Protein AF-A0A9D7Q362-F1 (afdb_monomer_lite)

Structure (mmCIF, N/CA/C/O backbone):
data_AF-A0A9D7Q362-F1
#
_entry.id   AF-A0A9D7Q362-F1
#
loop_
_atom_site.group_PDB
_atom_site.id
_atom_site.type_symbol
_atom_site.label_atom_id
_atom_site.label_alt_id
_atom_site.label_comp_id
_atom_site.label_asym_id
_atom_site.label_entity_id
_atom_site.label_seq_id
_atom_site.pdbx_PDB_ins_code
_atom_site.Cartn_x
_atom_site.Cartn_y
_atom_site.Cartn_z
_atom_site.occupancy
_atom_site.B_iso_or_equiv
_atom_site.auth_seq_id
_atom_site.auth_comp_id
_atom_site.auth_asym_id
_atom_site.auth_atom_id
_atom_site.pdbx_PDB_model_num
ATOM 1 N N . MET A 1 1 ? -3.076 -13.483 0.539 1.00 65.81 1 MET A N 1
ATOM 2 C CA . MET A 1 1 ? -3.850 -12.338 0.011 1.00 65.81 1 MET A CA 1
ATOM 3 C C . MET A 1 1 ? -4.608 -11.707 1.167 1.00 65.81 1 MET A C 1
ATOM 5 O O . MET A 1 1 ? -4.952 -12.434 2.089 1.00 65.81 1 MET A O 1
ATOM 9 N N . MET A 1 2 ? -4.810 -10.390 1.158 1.00 83.38 2 MET A N 1
ATOM 10 C CA . MET A 1 2 ? -5.540 -9.688 2.218 1.00 83.38 2 MET A CA 1
ATOM 11 C C . MET A 1 2 ? -7.012 -10.109 2.248 1.00 83.38 2 MET A C 1
ATOM 13 O O . MET A 1 2 ? -7.678 -10.069 1.214 1.00 83.38 2 MET A O 1
ATOM 17 N N . GLU A 1 3 ? -7.510 -10.472 3.427 1.00 91.81 3 GLU A N 1
ATOM 18 C CA . GLU A 1 3 ? -8.877 -10.946 3.637 1.00 91.81 3 GLU A CA 1
ATOM 19 C C . GLU A 1 3 ? -9.551 -10.090 4.709 1.00 91.81 3 GLU A C 1
ATOM 21 O O . GLU A 1 3 ? -9.160 -10.095 5.876 1.00 91.81 3 GLU A O 1
ATOM 26 N N . LEU A 1 4 ? -10.569 -9.324 4.320 1.00 91.50 4 LEU A N 1
ATOM 27 C CA . LEU A 1 4 ? -11.297 -8.453 5.239 1.00 91.50 4 LEU A CA 1
ATOM 28 C C . LEU A 1 4 ? -12.507 -9.184 5.840 1.00 91.50 4 LEU A C 1
ATOM 30 O O . LEU A 1 4 ? -13.215 -9.871 5.108 1.00 91.50 4 LEU A O 1
ATOM 34 N N . PRO A 1 5 ? -12.800 -9.014 7.145 1.00 94.50 5 PRO A N 1
ATOM 35 C CA . PRO A 1 5 ? -12.113 -8.149 8.114 1.00 94.50 5 PRO A CA 1
ATOM 36 C C . PRO A 1 5 ? -10.928 -8.820 8.837 1.00 94.50 5 PRO A C 1
ATOM 38 O O . PRO A 1 5 ? -10.311 -8.189 9.689 1.00 94.50 5 PRO A O 1
ATOM 41 N N . HIS A 1 6 ? -10.618 -10.086 8.539 1.00 96.12 6 HIS A N 1
ATOM 42 C CA . HIS A 1 6 ? -9.650 -10.886 9.295 1.00 96.12 6 HIS A CA 1
ATOM 43 C C . HIS A 1 6 ? -8.262 -10.231 9.395 1.00 96.12 6 HIS A C 1
ATOM 45 O O . HIS A 1 6 ? -7.706 -10.134 10.485 1.00 96.12 6 HIS A O 1
ATOM 51 N N . THR A 1 7 ? -7.716 -9.731 8.284 1.00 95.94 7 THR A N 1
ATOM 52 C CA . THR A 1 7 ? -6.407 -9.063 8.266 1.00 95.94 7 THR A CA 1
ATOM 53 C C . THR A 1 7 ? -6.397 -7.790 9.117 1.00 95.94 7 THR A C 1
ATOM 55 O O . THR A 1 7 ? -5.445 -7.577 9.856 1.00 95.94 7 THR A O 1
ATOM 58 N N . PHE A 1 8 ? -7.463 -6.984 9.089 1.00 96.06 8 PHE A N 1
ATOM 59 C CA . PHE A 1 8 ? -7.553 -5.776 9.921 1.00 96.06 8 PHE A CA 1
ATOM 60 C C . PHE A 1 8 ? -7.619 -6.092 11.416 1.00 96.06 8 PHE A C 1
ATOM 62 O O . PHE A 1 8 ? -6.969 -5.409 12.203 1.00 96.06 8 PHE A O 1
ATOM 69 N N . ASN A 1 9 ? -8.331 -7.155 11.803 1.00 96.94 9 ASN A N 1
ATOM 70 C CA . ASN A 1 9 ? -8.312 -7.619 13.191 1.00 96.94 9 ASN A CA 1
ATOM 71 C C . ASN A 1 9 ? -6.891 -8.021 13.611 1.00 96.94 9 ASN A C 1
ATOM 73 O O . ASN A 1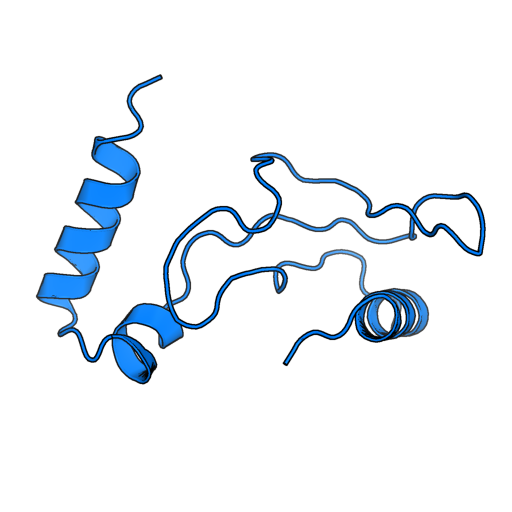 9 ? -6.425 -7.593 14.658 1.00 96.94 9 ASN A O 1
ATOM 77 N N . ALA A 1 10 ? -6.180 -8.781 12.772 1.00 97.00 10 ALA A N 1
ATOM 78 C CA . ALA A 1 10 ? -4.818 -9.219 13.073 1.00 97.00 10 ALA A CA 1
ATOM 79 C C . ALA A 1 10 ? -3.823 -8.047 13.196 1.00 97.00 10 ALA A C 1
ATOM 81 O O . ALA A 1 10 ? -2.929 -8.088 14.037 1.00 97.00 10 ALA A O 1
ATOM 82 N N . ILE A 1 11 ? -3.983 -6.999 12.382 1.00 97.44 11 ILE A N 1
ATOM 83 C CA . ILE A 1 11 ? -3.172 -5.772 12.455 1.00 97.44 11 ILE A CA 1
ATOM 84 C C . ILE A 1 11 ? -3.390 -5.060 13.795 1.00 97.44 11 ILE A C 1
ATOM 86 O O . ILE A 1 11 ? -2.421 -4.737 14.484 1.00 97.44 11 ILE A O 1
ATOM 90 N N . GLU A 1 12 ? -4.651 -4.853 14.184 1.00 97.25 12 GLU A N 1
ATOM 91 C CA . GLU A 1 12 ? -5.000 -4.213 15.456 1.00 97.25 12 GLU A CA 1
ATOM 92 C C . GLU A 1 12 ? -4.538 -5.043 16.664 1.00 97.25 12 GLU A C 1
ATOM 94 O O . GLU A 1 12 ? -3.903 -4.506 17.571 1.00 97.25 12 GLU A O 1
ATOM 99 N N . GLU A 1 13 ? -4.794 -6.355 16.661 1.00 97.44 13 GLU A N 1
ATOM 100 C CA . GLU A 1 13 ? -4.347 -7.284 17.709 1.00 97.44 13 GLU A CA 1
ATOM 101 C C . GLU A 1 13 ? -2.816 -7.332 17.822 1.00 97.44 13 GLU A C 1
ATOM 103 O O . GLU A 1 13 ? -2.273 -7.471 18.918 1.00 97.44 13 GLU A O 1
ATOM 108 N N . GLY A 1 14 ? -2.114 -7.168 16.698 1.00 97.44 14 GLY A N 1
ATOM 109 C CA . GLY A 1 14 ? -0.659 -7.067 16.639 1.00 97.44 14 GLY A CA 1
ATOM 110 C C . GLY A 1 14 ? -0.091 -5.730 17.126 1.00 97.44 14 GLY A C 1
ATOM 111 O O . GLY A 1 14 ? 1.129 -5.599 17.224 1.00 97.44 14 GLY A O 1
ATOM 112 N N . GLY A 1 15 ? -0.933 -4.734 17.427 1.00 97.56 15 GLY A N 1
ATOM 113 C CA . GLY A 1 15 ? -0.500 -3.407 17.874 1.00 97.56 15 GLY A CA 1
ATOM 114 C C . GLY A 1 15 ? 0.189 -2.570 16.790 1.00 97.56 15 GLY A C 1
ATOM 115 O O . GLY A 1 15 ? 0.917 -1.625 17.109 1.00 97.56 15 GLY A O 1
ATOM 116 N N . ILE A 1 16 ? -0.011 -2.908 15.513 1.00 97.62 16 ILE A N 1
ATOM 117 C CA . ILE A 1 16 ? 0.512 -2.143 14.378 1.00 97.62 16 ILE A CA 1
ATOM 118 C C . ILE A 1 16 ? -0.278 -0.836 14.278 1.00 97.62 16 ILE A C 1
ATOM 120 O O . ILE A 1 16 ? -1.501 -0.853 14.238 1.00 97.62 16 ILE A O 1
ATOM 124 N N . GLN A 1 17 ? 0.413 0.305 14.234 1.00 97.88 17 GLN A N 1
ATOM 125 C CA . GLN A 1 17 ? -0.234 1.627 14.196 1.00 97.88 17 GLN A CA 1
ATOM 126 C C . GLN A 1 17 ? -0.441 2.164 12.776 1.00 97.88 17 GLN A C 1
ATOM 128 O O . GLN A 1 17 ? -1.293 3.027 12.560 1.00 97.88 17 GLN A O 1
ATOM 133 N N . LEU A 1 18 ? 0.346 1.666 11.822 1.00 97.19 18 LEU A N 1
ATOM 134 C CA . LEU A 1 18 ? 0.356 2.094 10.432 1.00 97.19 18 LEU A CA 1
ATOM 135 C C . LEU A 1 18 ? 0.360 0.857 9.540 1.00 97.19 18 LEU A C 1
ATOM 137 O O . LEU A 1 18 ? 1.284 0.048 9.626 1.00 97.19 18 LEU A O 1
ATOM 141 N N . ASP A 1 19 ? -0.653 0.735 8.697 1.00 95.56 19 ASP A N 1
ATOM 142 C CA . ASP A 1 19 ? -0.710 -0.245 7.623 1.00 95.56 19 ASP A CA 1
ATOM 143 C C . ASP A 1 19 ? -0.595 0.498 6.279 1.00 95.56 19 ASP A C 1
ATOM 145 O O . ASP A 1 19 ? -0.943 1.677 6.147 1.00 95.56 19 ASP A O 1
ATOM 149 N N . SER A 1 20 ? 0.021 -0.163 5.308 1.00 94.19 20 SER A N 1
ATOM 150 C CA . SER A 1 20 ? 0.117 0.309 3.925 1.00 94.19 20 SER A CA 1
ATOM 151 C C . SER A 1 20 ? 0.118 -0.887 2.979 1.00 94.19 20 SER A C 1
ATOM 153 O O . SER A 1 20 ? 0.903 -0.952 2.031 1.00 94.19 20 SER A O 1
ATOM 155 N N . THR A 1 21 ? -0.676 -1.905 3.310 1.00 92.12 21 THR A N 1
ATOM 156 C CA . THR A 1 21 ? -0.737 -3.167 2.565 1.00 92.12 21 THR A CA 1
ATOM 157 C C . THR A 1 21 ? -2.019 -3.310 1.746 1.00 92.12 21 THR A C 1
ATOM 159 O O . THR A 1 21 ? -2.113 -4.222 0.915 1.00 92.12 21 THR A O 1
ATOM 162 N N . LEU A 1 22 ? -2.994 -2.398 1.891 1.00 92.12 22 LEU A N 1
ATOM 163 C CA . LEU A 1 22 ? -4.227 -2.398 1.103 1.00 92.12 22 LEU A CA 1
ATOM 164 C C . LEU A 1 22 ? -3.983 -1.861 -0.319 1.00 92.12 22 LEU A C 1
ATOM 166 O O . LEU A 1 22 ? -4.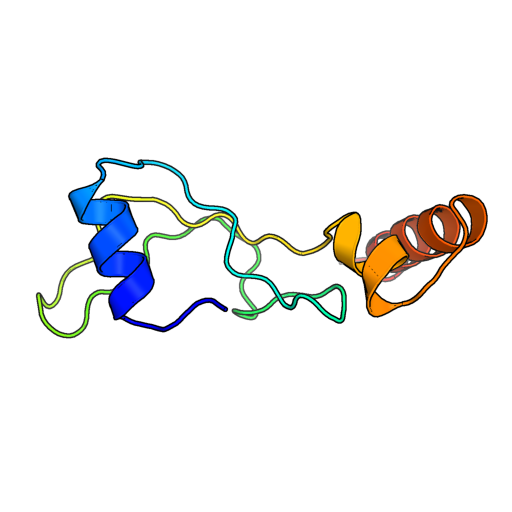324 -0.727 -0.654 1.00 92.12 22 LEU A O 1
ATOM 170 N N . ALA A 1 23 ? -3.466 -2.725 -1.192 1.00 91.19 23 ALA A N 1
ATOM 171 C CA . ALA A 1 23 ? -3.245 -2.448 -2.615 1.00 91.19 23 ALA A CA 1
ATOM 172 C C . ALA A 1 23 ? -3.732 -3.593 -3.516 1.00 91.19 23 ALA A C 1
ATOM 174 O O . ALA A 1 23 ? -4.080 -4.675 -3.032 1.00 91.19 23 ALA A O 1
ATOM 175 N N . PHE A 1 24 ? -3.775 -3.365 -4.829 1.00 91.50 24 PHE A N 1
ATOM 176 C CA . PHE A 1 24 ? -3.828 -4.449 -5.815 1.00 91.50 24 PHE A CA 1
ATOM 177 C C . PHE A 1 24 ? -2.408 -4.961 -6.058 1.00 91.50 24 PHE A C 1
ATOM 179 O O . PHE A 1 24 ? -1.471 -4.170 -6.133 1.00 91.50 24 PHE A O 1
ATOM 186 N N . ALA A 1 25 ? -2.231 -6.277 -6.158 1.00 92.56 25 ALA A N 1
ATOM 187 C CA . ALA A 1 25 ? -0.899 -6.833 -6.372 1.00 92.56 25 ALA A CA 1
ATOM 188 C C . ALA A 1 25 ? -0.497 -6.737 -7.851 1.00 92.56 25 ALA A C 1
ATOM 190 O O . ALA A 1 25 ? 0.655 -6.462 -8.173 1.00 92.56 25 ALA A O 1
ATOM 191 N N . GLU A 1 26 ? -1.471 -6.922 -8.737 1.00 93.88 26 GLU A N 1
ATOM 192 C CA . GLU A 1 26 ? -1.304 -7.116 -10.172 1.00 93.88 26 GLU A CA 1
ATOM 193 C C . GLU A 1 26 ? -1.252 -5.808 -10.967 1.00 93.88 26 GLU A C 1
ATOM 195 O O . GLU A 1 26 ? -0.759 -5.794 -12.091 1.00 93.88 26 GLU A O 1
ATOM 200 N N . THR A 1 27 ? -1.766 -4.713 -10.403 1.00 93.06 27 THR A N 1
ATOM 201 C CA . THR A 1 27 ? -1.841 -3.415 -11.081 1.00 93.06 27 THR A CA 1
ATOM 202 C C . THR A 1 27 ? -1.651 -2.264 -10.098 1.00 93.06 27 THR A C 1
ATOM 204 O O . THR A 1 27 ? -2.189 -2.321 -8.992 1.00 93.06 27 THR A O 1
ATOM 207 N N . PRO A 1 28 ? -0.959 -1.182 -10.487 1.00 93.12 28 PRO A N 1
ATOM 208 C CA . PRO A 1 28 ? -0.993 0.070 -9.742 1.00 93.12 28 PRO A CA 1
ATOM 209 C C . PRO A 1 28 ? -2.411 0.651 -9.693 1.00 93.12 28 PRO A C 1
ATOM 211 O O . PRO A 1 28 ? -3.198 0.466 -10.626 1.00 93.12 28 PRO A O 1
ATOM 214 N N . GLY A 1 29 ? -2.740 1.368 -8.617 1.00 89.56 29 GLY A N 1
ATOM 215 C CA . GLY A 1 29 ? -4.020 2.065 -8.487 1.00 89.56 29 GLY A CA 1
ATOM 216 C C . GLY A 1 29 ? -4.566 2.168 -7.063 1.00 89.56 29 GLY A C 1
ATOM 217 O O . GLY A 1 29 ? -4.057 1.569 -6.118 1.00 89.56 29 GLY A O 1
ATOM 218 N N . TRP A 1 30 ? -5.640 2.946 -6.912 1.00 86.81 30 TRP A N 1
ATOM 219 C CA . TRP A 1 30 ? -6.282 3.211 -5.624 1.00 86.81 30 TRP A CA 1
ATOM 220 C C . TRP A 1 30 ? -7.313 2.135 -5.288 1.00 86.81 30 TRP A C 1
ATOM 222 O O . TRP A 1 30 ? -8.425 2.137 -5.817 1.00 86.81 30 TRP A O 1
ATOM 232 N N . ARG A 1 31 ? -6.986 1.242 -4.351 1.00 86.44 31 ARG A N 1
ATOM 233 C CA . ARG A 1 31 ? -7.894 0.153 -3.955 1.00 86.44 31 ARG A CA 1
ATOM 234 C C . ARG A 1 31 ? -9.166 0.624 -3.242 1.00 86.44 31 ARG A C 1
ATOM 236 O O . ARG A 1 31 ? -10.190 -0.045 -3.342 1.00 86.44 31 ARG A O 1
ATOM 243 N N . ASN A 1 32 ? -9.120 1.770 -2.560 1.00 83.25 32 ASN A N 1
ATOM 244 C CA . ASN A 1 32 ? -10.264 2.324 -1.824 1.00 83.25 32 ASN A CA 1
ATOM 245 C C . ASN A 1 32 ? -10.813 3.635 -2.421 1.00 83.25 32 ASN A C 1
ATOM 247 O O . ASN A 1 32 ? -11.583 4.325 -1.761 1.00 83.25 32 ASN A O 1
ATOM 251 N N . ASN A 1 33 ? -10.386 4.009 -3.638 1.00 80.00 33 ASN A N 1
ATOM 252 C CA . ASN A 1 33 ? -10.743 5.274 -4.303 1.00 80.00 33 ASN A CA 1
ATOM 253 C C . ASN A 1 33 ? -10.662 6.514 -3.377 1.00 80.00 33 ASN A C 1
ATOM 255 O O . ASN A 1 33 ? -11.460 7.445 -3.463 1.00 80.00 33 ASN A O 1
ATOM 259 N N . PHE A 1 34 ? -9.716 6.482 -2.438 1.00 83.38 34 PHE A N 1
ATOM 260 C CA . PHE A 1 34 ? -9.495 7.495 -1.421 1.00 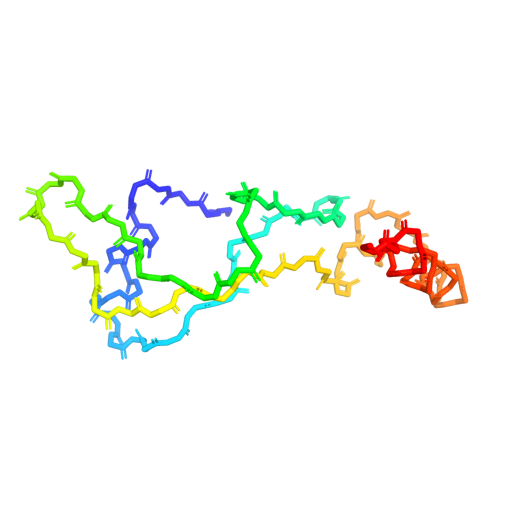83.38 34 PHE A CA 1
ATOM 261 C C . PHE A 1 34 ? -7.991 7.678 -1.271 1.00 83.38 34 PHE A C 1
ATOM 263 O O . PHE A 1 34 ? -7.264 6.700 -1.095 1.00 83.38 34 PHE A O 1
ATOM 270 N N . GLY A 1 35 ? -7.537 8.924 -1.404 1.00 84.38 35 GLY A N 1
ATOM 271 C CA . GLY A 1 35 ? -6.117 9.248 -1.526 1.00 84.38 35 GLY A CA 1
ATOM 272 C C . GLY A 1 35 ? -5.416 9.631 -0.227 1.00 84.38 35 GLY A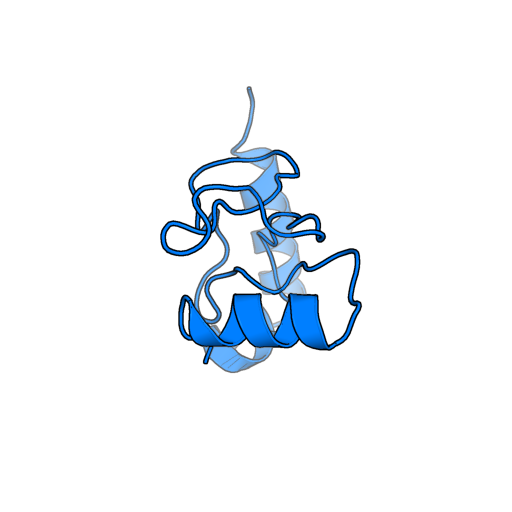 C 1
ATOM 273 O O . GLY A 1 35 ? -4.213 9.872 -0.239 1.00 84.38 35 GLY A O 1
ATOM 274 N N . LEU A 1 36 ? -6.151 9.728 0.881 1.00 90.94 36 LEU A N 1
ATOM 275 C CA . LEU A 1 36 ? -5.615 10.182 2.162 1.00 90.94 36 LEU A CA 1
ATOM 276 C C . LEU A 1 36 ? -5.564 9.031 3.173 1.00 90.94 36 LEU A C 1
ATOM 278 O O . LEU A 1 36 ? -6.350 8.089 3.062 1.00 90.94 36 LEU A O 1
ATOM 282 N N . PRO A 1 37 ? -4.673 9.100 4.176 1.00 95.38 37 PRO A N 1
ATOM 283 C CA . PRO A 1 37 ? -4.694 8.167 5.292 1.00 95.38 37 PRO A CA 1
ATOM 284 C C . PRO A 1 37 ? -6.052 8.164 6.002 1.00 95.38 37 PRO A C 1
ATOM 286 O O . PRO A 1 37 ? -6.670 9.217 6.183 1.00 95.38 37 PRO A O 1
ATOM 289 N N . PHE A 1 38 ? -6.512 6.990 6.423 1.00 95.44 38 PHE A N 1
ATOM 290 C CA . PHE A 1 38 ? -7.778 6.835 7.139 1.00 95.44 38 PHE A CA 1
ATOM 291 C C . PHE A 1 38 ? -7.709 5.686 8.138 1.00 95.44 38 PHE A C 1
ATOM 293 O O . PHE A 1 38 ? -6.928 4.755 7.981 1.00 95.44 38 PHE A O 1
ATOM 300 N N . GLN A 1 39 ? -8.560 5.720 9.159 1.00 96.69 39 GLN A N 1
ATOM 301 C CA . GLN A 1 39 ? -8.772 4.555 10.012 1.00 96.69 39 GLN A CA 1
ATOM 302 C C . GLN A 1 39 ? -9.921 3.728 9.428 1.00 96.69 39 GLN A C 1
ATOM 304 O O . GLN A 1 39 ? -11.019 4.272 9.249 1.00 96.69 39 GLN A O 1
ATOM 309 N N . PRO A 1 40 ? -9.721 2.438 9.106 1.00 95.12 40 PRO A N 1
ATOM 310 C CA . PRO A 1 40 ? -10.807 1.617 8.597 1.00 95.12 40 PRO A CA 1
ATOM 311 C C . PRO A 1 40 ? -11.929 1.487 9.636 1.00 95.12 40 PRO A C 1
ATOM 313 O O . PRO A 1 40 ? -11.691 1.487 10.845 1.00 95.12 40 PRO A O 1
ATOM 316 N N . TYR A 1 41 ? -13.173 1.369 9.174 1.00 95.56 41 TYR A N 1
ATOM 317 C CA . TYR A 1 41 ? -14.319 1.209 10.067 1.00 95.56 41 TYR A CA 1
ATOM 318 C C . TYR A 1 41 ? -14.569 -0.270 10.381 1.00 95.56 41 TYR A C 1
ATOM 320 O O . TYR A 1 41 ? -14.784 -1.085 9.481 1.00 95.56 41 TYR A O 1
ATOM 328 N N . ASN A 1 42 ? -14.586 -0.623 11.664 1.00 96.94 42 ASN A N 1
ATOM 329 C CA . ASN A 1 42 ? -14.961 -1.944 12.142 1.00 96.94 42 ASN A CA 1
ATOM 330 C C . ASN A 1 42 ? -16.485 -2.019 12.321 1.00 96.94 42 ASN A C 1
ATOM 332 O O . ASN A 1 42 ? -17.043 -1.559 13.317 1.00 96.94 42 ASN A O 1
ATOM 336 N N . VAL A 1 43 ? -17.173 -2.658 11.372 1.00 95.38 43 VAL A N 1
ATOM 337 C CA . VAL A 1 43 ? -18.642 -2.803 11.401 1.00 95.38 43 VAL A CA 1
ATOM 338 C C . VAL A 1 43 ? -19.130 -3.573 12.635 1.00 95.38 43 VAL A C 1
ATOM 340 O O . VAL A 1 43 ? -20.202 -3.272 13.159 1.00 95.38 43 VAL A O 1
ATOM 343 N N . LYS A 1 44 ? -18.351 -4.545 13.132 1.00 95.50 44 LYS A N 1
ATOM 344 C CA . LYS A 1 44 ? -18.732 -5.389 14.275 1.00 95.50 44 LYS A CA 1
ATOM 345 C C . LYS A 1 44 ? -18.654 -4.624 15.597 1.00 95.50 44 LYS A C 1
ATOM 347 O O . LYS A 1 44 ? -19.575 -4.717 16.403 1.00 95.50 44 LYS A O 1
ATOM 352 N N . GLN A 1 45 ? -17.573 -3.877 15.815 1.00 95.38 45 GLN A N 1
ATOM 353 C CA . GLN A 1 45 ? -17.385 -3.048 17.015 1.00 95.38 45 GLN A CA 1
ATOM 354 C C . GLN A 1 45 ? -18.103 -1.693 16.919 1.00 95.38 45 GLN A C 1
ATOM 356 O O . GLN A 1 45 ? -18.313 -1.028 17.929 1.00 95.38 45 GLN A O 1
ATOM 361 N N . ARG A 1 46 ? -18.527 -1.310 15.708 1.00 97.25 46 ARG A N 1
ATOM 362 C CA . ARG A 1 46 ? -19.156 -0.024 15.381 1.00 97.25 46 ARG A CA 1
ATOM 363 C C . ARG A 1 46 ? -18.263 1.186 15.681 1.00 97.25 46 ARG A C 1
ATOM 365 O O . ARG A 1 46 ? -18.767 2.277 15.947 1.00 97.25 46 ARG A O 1
ATOM 372 N N . SER A 1 47 ? -16.954 1.003 15.577 1.00 97.25 47 SER A N 1
ATOM 373 C CA . SER A 1 47 ? -15.916 2.014 15.794 1.00 97.25 47 SER A CA 1
ATOM 374 C C . SER A 1 47 ? -14.839 1.907 14.715 1.00 97.25 47 SER A C 1
ATOM 376 O O . SER A 1 47 ? -14.818 0.948 13.947 1.00 97.25 47 SER A O 1
ATOM 378 N N . ALA A 1 48 ? -13.947 2.891 14.630 1.00 97.75 48 ALA A N 1
ATOM 379 C CA . ALA A 1 48 ? -12.731 2.753 13.834 1.00 97.75 48 ALA A CA 1
ATOM 380 C C . ALA A 1 48 ? -11.774 1.735 14.481 1.00 97.75 48 ALA A C 1
ATOM 382 O O . ALA A 1 48 ? -11.808 1.560 15.702 1.00 97.75 48 ALA A O 1
ATOM 383 N N . TYR A 1 49 ? -10.933 1.089 13.672 1.00 97.75 49 TYR A N 1
ATOM 384 C CA . TYR A 1 49 ? -9.765 0.368 14.184 1.00 97.75 49 TYR A CA 1
ATOM 385 C C . TYR A 1 49 ? -8.728 1.350 14.754 1.00 97.75 49 TYR A C 1
ATOM 387 O O . TYR A 1 49 ? -8.689 2.525 14.385 1.00 97.75 49 TYR A O 1
ATOM 395 N N . ASN A 1 50 ? -7.842 0.856 15.615 1.00 97.62 50 ASN A N 1
ATOM 396 C CA . ASN A 1 50 ? -6.798 1.640 16.283 1.00 97.62 50 ASN A CA 1
ATOM 397 C C . ASN A 1 50 ? -5.498 1.791 15.4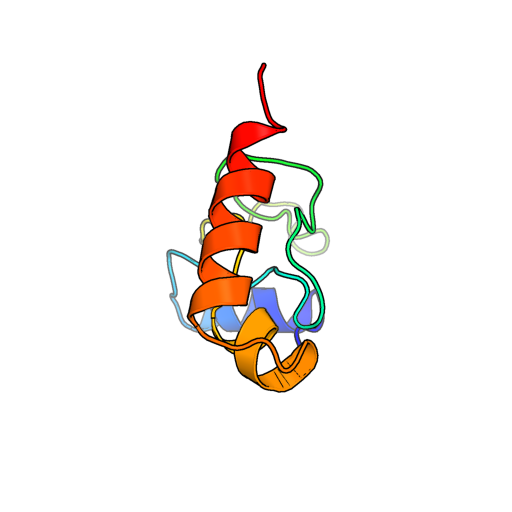70 1.00 97.62 50 ASN A C 1
ATOM 399 O O . ASN A 1 50 ? -4.451 2.117 16.028 1.00 97.62 50 ASN A O 1
ATOM 403 N N . PHE A 1 51 ? -5.561 1.589 14.154 1.00 97.94 51 PHE A N 1
ATOM 404 C CA . PHE A 1 51 ? -4.451 1.807 13.227 1.00 97.94 51 PHE A CA 1
ATOM 405 C C . PHE A 1 51 ? -4.888 2.693 12.060 1.00 97.94 51 PHE A C 1
ATOM 407 O O . PHE A 1 51 ? -6.079 2.835 11.774 1.00 97.94 51 PHE A O 1
ATOM 414 N N . THR A 1 52 ? -3.914 3.316 11.404 1.00 97.75 52 THR A N 1
ATOM 415 C CA . THR A 1 52 ? -4.126 4.128 10.203 1.00 97.75 52 THR A CA 1
ATOM 416 C C . THR A 1 52 ? -3.719 3.326 8.982 1.00 97.75 52 THR A C 1
ATOM 418 O O . THR A 1 52 ? -2.590 2.849 8.927 1.00 97.75 52 THR A O 1
ATOM 421 N N . GLU A 1 53 ? -4.608 3.222 8.001 1.00 96.06 53 GLU A N 1
ATOM 422 C CA . GLU A 1 53 ? -4.265 2.724 6.676 1.00 96.06 53 GLU A CA 1
ATOM 423 C C . GLU A 1 53 ? -3.835 3.877 5.776 1.00 96.06 53 GLU A C 1
ATOM 425 O O . GLU A 1 53 ? -4.564 4.861 5.604 1.00 96.06 53 GLU A O 1
ATOM 430 N N . VAL A 1 54 ? -2.644 3.750 5.197 1.00 95.25 54 VAL A N 1
ATOM 431 C CA . VAL A 1 54 ? -2.118 4.662 4.181 1.00 95.25 54 VAL A CA 1
ATOM 432 C C . VAL A 1 54 ? -2.243 3.981 2.826 1.00 95.25 54 VAL A C 1
ATOM 434 O O . VAL A 1 54 ? -1.622 2.939 2.622 1.00 95.25 54 VAL A O 1
ATOM 437 N N . PRO A 1 55 ? -3.000 4.557 1.877 1.00 92.06 55 PRO A N 1
ATOM 438 C CA . PRO A 1 55 ? -3.163 3.945 0.568 1.00 92.06 55 PRO A CA 1
ATOM 439 C C . PRO A 1 55 ? -1.815 3.672 -0.114 1.00 92.06 55 PRO A C 1
ATOM 441 O O . PRO A 1 55 ? -1.012 4.585 -0.321 1.00 92.06 55 PRO A O 1
ATOM 444 N N . LEU A 1 56 ? -1.593 2.415 -0.499 1.00 92.00 56 LEU A N 1
ATOM 445 C CA . LEU A 1 56 ? -0.461 2.007 -1.322 1.00 92.00 56 LEU A CA 1
ATOM 446 C C . LEU A 1 56 ? -0.909 1.912 -2.783 1.00 92.00 56 LEU A C 1
ATOM 448 O O . LEU A 1 56 ? -1.677 1.028 -3.157 1.00 92.00 56 LEU A O 1
ATOM 452 N N . THR A 1 57 ? -0.422 2.834 -3.610 1.00 91.38 57 THR A N 1
ATOM 453 C CA . THR A 1 57 ? -0.842 2.950 -5.017 1.00 91.38 57 THR A CA 1
ATOM 454 C C . THR A 1 57 ? 0.117 2.250 -5.984 1.00 91.38 57 THR A C 1
ATOM 456 O O . THR A 1 57 ? -0.288 1.864 -7.079 1.00 91.38 57 THR A O 1
ATOM 459 N N . ILE A 1 58 ? 1.384 2.080 -5.594 1.00 92.44 58 ILE A N 1
ATOM 460 C CA . ILE A 1 58 ? 2.444 1.485 -6.417 1.00 92.44 58 ILE A CA 1
ATOM 461 C C . ILE A 1 58 ? 3.291 0.547 -5.556 1.00 92.44 58 ILE A C 1
ATOM 463 O O . ILE A 1 58 ? 3.739 0.942 -4.483 1.00 92.44 58 ILE A O 1
ATOM 467 N N . MET A 1 59 ? 3.564 -0.658 -6.058 1.00 93.69 59 MET A N 1
ATOM 468 C CA . MET A 1 59 ? 4.449 -1.638 -5.430 1.00 93.69 59 MET A CA 1
ATOM 469 C C . MET A 1 59 ? 5.474 -2.142 -6.453 1.00 93.69 59 MET A C 1
ATOM 471 O O . MET A 1 59 ? 5.147 -2.408 -7.607 1.00 93.69 59 MET A O 1
ATOM 475 N N . ASP A 1 60 ? 6.725 -2.295 -6.038 1.00 93.44 60 ASP A N 1
ATOM 476 C CA . ASP A 1 60 ? 7.823 -2.799 -6.872 1.00 93.44 60 ASP A CA 1
ATOM 477 C C . ASP A 1 60 ? 7.553 -4.214 -7.413 1.00 93.44 60 ASP A C 1
ATOM 479 O O . ASP A 1 60 ? 7.760 -4.494 -8.599 1.00 93.44 60 ASP A O 1
ATOM 483 N N . ALA A 1 61 ? 7.011 -5.089 -6.562 1.00 93.94 61 ALA A N 1
ATOM 484 C CA . ALA A 1 61 ? 6.615 -6.439 -6.928 1.00 93.94 61 ALA A CA 1
ATOM 485 C C . ALA A 1 61 ? 5.527 -6.448 -8.009 1.00 93.94 61 ALA A C 1
ATOM 487 O O . ALA A 1 61 ? 5.523 -7.360 -8.832 1.00 93.94 61 ALA A O 1
ATOM 488 N N . THR A 1 62 ? 4.653 -5.435 -8.076 1.00 96.06 62 THR A N 1
ATOM 489 C CA . THR A 1 62 ? 3.672 -5.304 -9.166 1.00 96.06 62 THR A CA 1
ATOM 490 C C . THR A 1 62 ? 4.372 -5.266 -10.518 1.00 96.06 62 THR A C 1
ATOM 492 O O . THR A 1 62 ? 4.046 -6.052 -11.406 1.00 96.06 62 THR A O 1
ATOM 495 N N . PHE A 1 63 ? 5.399 -4.430 -10.660 1.00 96.88 63 PHE A N 1
ATOM 496 C CA . PHE A 1 63 ? 6.098 -4.285 -11.932 1.00 96.88 63 PHE A CA 1
ATOM 497 C C . PHE A 1 63 ? 6.964 -5.492 -12.280 1.00 96.88 63 PHE A C 1
ATOM 499 O O . PHE A 1 63 ? 6.918 -5.973 -13.410 1.00 96.88 63 PHE A O 1
ATOM 506 N N . ASN A 1 64 ? 7.730 -6.005 -11.318 1.00 95.56 64 ASN A N 1
ATOM 507 C CA . ASN A 1 64 ? 8.662 -7.102 -11.573 1.00 95.56 64 ASN A CA 1
ATOM 508 C C . ASN A 1 64 ? 7.946 -8.465 -11.641 1.00 95.56 64 ASN A C 1
ATOM 510 O O . ASN A 1 64 ? 8.082 -9.207 -12.615 1.00 95.56 64 ASN A O 1
ATOM 514 N N . HIS A 1 65 ? 7.160 -8.795 -10.615 1.00 96.00 65 HIS A N 1
ATOM 515 C CA . HIS A 1 65 ? 6.599 -10.133 -10.443 1.00 96.00 65 HIS A CA 1
ATOM 516 C C . HIS A 1 65 ? 5.306 -10.354 -11.230 1.00 96.00 65 HIS A C 1
ATOM 518 O O . HIS A 1 65 ? 5.113 -11.451 -11.742 1.00 96.00 65 HIS A O 1
ATOM 524 N N . TYR A 1 66 ? 4.435 -9.344 -11.330 1.00 96.06 66 TYR A N 1
ATOM 525 C CA . TYR A 1 66 ? 3.125 -9.502 -11.973 1.00 96.06 66 TYR A CA 1
ATOM 526 C C . TYR A 1 66 ? 3.098 -8.985 -13.415 1.00 96.06 66 TYR A C 1
ATOM 528 O O . TYR A 1 66 ? 2.542 -9.644 -14.289 1.00 96.06 66 TYR A O 1
ATOM 536 N N . MET A 1 67 ? 3.705 -7.825 -13.682 1.00 96.50 67 MET A N 1
ATOM 537 C CA . MET A 1 67 ? 3.720 -7.217 -15.020 1.00 96.50 67 MET A CA 1
ATOM 538 C C . MET A 1 67 ? 4.959 -7.585 -15.850 1.00 96.50 67 MET A C 1
ATOM 540 O O . MET A 1 67 ? 4.975 -7.335 -17.054 1.00 96.50 67 MET A O 1
ATOM 544 N N . HIS A 1 68 ? 5.988 -8.168 -15.226 1.00 97.19 68 HIS A N 1
ATOM 545 C CA . HIS A 1 68 ? 7.250 -8.562 -15.865 1.00 97.19 68 HIS A CA 1
ATOM 546 C C . HIS A 1 68 ? 7.942 -7.432 -16.647 1.00 97.19 68 HIS A C 1
ATOM 548 O O . HIS A 1 68 ? 8.536 -7.658 -17.703 1.00 97.19 68 HIS A O 1
ATOM 554 N N . LEU A 1 69 ? 7.868 -6.204 -16.131 1.00 97.31 69 LEU A N 1
ATOM 555 C CA . LEU A 1 69 ? 8.512 -5.041 -16.733 1.00 97.31 69 LEU A CA 1
ATOM 556 C C . LEU A 1 69 ? 10.009 -4.997 -16.417 1.00 97.31 69 LEU A C 1
ATOM 558 O O . LEU A 1 69 ? 10.463 -5.431 -15.357 1.00 97.31 69 LEU A O 1
ATOM 562 N N . THR A 1 70 ? 10.780 -4.391 -17.322 1.00 97.69 70 THR A N 1
ATOM 563 C CA . THR A 1 70 ? 12.159 -3.992 -17.016 1.00 97.69 70 THR A CA 1
ATOM 564 C C . THR A 1 70 ? 12.166 -2.777 -16.076 1.00 97.69 70 THR A C 1
ATOM 566 O O . THR A 1 70 ? 11.154 -2.069 -15.973 1.00 97.69 70 THR A O 1
ATOM 569 N N . PRO A 1 71 ? 13.285 -2.484 -15.391 1.00 96.44 71 PRO A N 1
ATOM 570 C CA . PRO A 1 71 ? 13.412 -1.277 -14.570 1.00 96.44 71 PRO A CA 1
ATOM 571 C C . PRO A 1 71 ? 13.119 0.024 -15.334 1.00 96.44 71 PRO A C 1
ATOM 573 O O . PRO A 1 71 ? 12.497 0.936 -14.787 1.00 96.44 71 PRO A O 1
ATOM 576 N N . GLU A 1 72 ? 13.510 0.103 -16.607 1.00 97.31 72 GLU A N 1
ATOM 577 C CA . GLU A 1 72 ? 13.285 1.270 -17.467 1.00 97.31 72 GLU A CA 1
ATOM 578 C C . GLU A 1 72 ? 11.794 1.451 -17.758 1.00 97.31 72 GLU A C 1
ATOM 580 O O . GLU A 1 72 ? 11.250 2.529 -17.524 1.00 97.31 72 GLU A O 1
ATOM 585 N N . ALA A 1 73 ? 11.112 0.379 -18.175 1.00 96.88 73 ALA A N 1
ATOM 586 C CA . ALA A 1 73 ? 9.673 0.403 -18.429 1.00 96.88 73 ALA A CA 1
ATOM 587 C C . ALA A 1 73 ? 8.863 0.683 -17.150 1.00 96.88 73 ALA A C 1
ATOM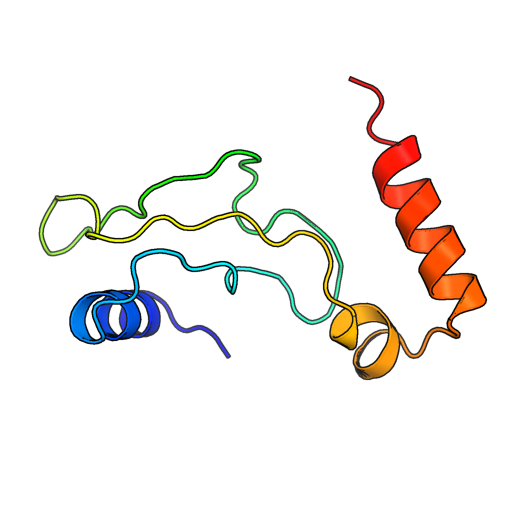 589 O O . ALA A 1 73 ? 7.869 1.404 -17.185 1.00 96.88 73 ALA A O 1
ATOM 590 N N . SER A 1 74 ? 9.309 0.158 -16.004 1.00 96.31 74 SER A N 1
ATOM 591 C CA . SER A 1 74 ? 8.696 0.440 -14.697 1.00 96.31 74 SER A CA 1
ATOM 592 C C . SER A 1 74 ? 8.829 1.920 -14.331 1.00 96.31 74 SER A C 1
ATOM 594 O O . SER A 1 74 ? 7.885 2.532 -13.842 1.00 96.31 74 SER A O 1
ATOM 596 N N . THR A 1 75 ? 9.996 2.511 -14.600 1.00 95.12 75 THR A N 1
ATOM 597 C CA . THR A 1 75 ? 10.260 3.934 -14.350 1.00 95.12 75 THR A CA 1
ATOM 598 C C . THR A 1 75 ? 9.374 4.819 -15.222 1.00 95.12 75 THR A C 1
ATOM 600 O O . THR A 1 75 ? 8.732 5.733 -14.707 1.00 95.12 75 THR A O 1
ATOM 603 N N . GLU A 1 76 ? 9.294 4.525 -16.522 1.00 95.44 76 GLU A N 1
ATOM 604 C CA . GLU A 1 76 ? 8.410 5.233 -17.452 1.00 95.44 76 GLU A CA 1
ATOM 605 C C . GLU A 1 76 ? 6.945 5.135 -17.007 1.00 95.44 76 GLU A C 1
ATOM 607 O O . GLU A 1 76 ? 6.245 6.146 -16.954 1.00 95.44 76 GLU A O 1
ATOM 612 N N . TYR A 1 77 ? 6.506 3.942 -16.590 1.00 94.81 77 TYR A N 1
ATOM 613 C CA . TYR A 1 77 ? 5.162 3.737 -16.062 1.00 94.81 77 TYR A CA 1
ATOM 614 C C . TYR A 1 77 ? 4.889 4.623 -14.843 1.00 94.81 77 TYR A C 1
ATOM 616 O O . TYR A 1 77 ? 3.868 5.302 -14.803 1.00 94.81 77 TYR A O 1
ATOM 624 N N . ILE A 1 78 ? 5.784 4.634 -13.848 1.00 93.88 78 ILE A N 1
ATOM 625 C CA . ILE A 1 78 ? 5.611 5.431 -12.623 1.00 93.88 78 ILE A CA 1
ATOM 626 C C . ILE A 1 78 ? 5.514 6.925 -12.956 1.00 93.88 78 ILE A C 1
ATOM 628 O O . ILE A 1 78 ? 4.655 7.621 -12.413 1.00 93.88 78 ILE A O 1
ATOM 632 N N . ILE A 1 79 ? 6.371 7.418 -13.856 1.00 93.69 79 ILE A N 1
ATOM 633 C CA . ILE A 1 79 ? 6.359 8.821 -14.286 1.00 93.69 79 ILE A CA 1
ATOM 634 C C . ILE A 1 79 ? 5.020 9.164 -14.944 1.00 93.69 79 ILE A C 1
ATOM 636 O O . ILE A 1 79 ? 4.405 10.161 -14.568 1.00 93.69 79 ILE A O 1
ATOM 640 N N . ASN A 1 80 ? 4.539 8.330 -15.867 1.00 92.62 80 ASN A N 1
ATOM 641 C CA . ASN A 1 80 ? 3.260 8.554 -16.543 1.00 92.62 80 ASN A CA 1
ATOM 642 C C . ASN A 1 80 ? 2.080 8.459 -15.564 1.00 92.62 80 ASN A C 1
ATOM 644 O O . ASN A 1 80 ? 1.211 9.327 -15.569 1.00 92.62 80 ASN A O 1
ATOM 648 N N . PHE A 1 81 ? 2.098 7.478 -14.657 1.00 89.62 81 PHE A N 1
ATOM 649 C CA . PHE A 1 81 ? 1.058 7.273 -13.649 1.00 89.62 81 PHE A CA 1
ATOM 650 C C . PHE A 1 81 ? 0.831 8.511 -12.775 1.00 89.62 81 PHE A C 1
ATOM 652 O O . PHE A 1 81 ? -0.312 8.814 -12.446 1.00 89.62 81 PHE A O 1
ATOM 659 N N . PHE A 1 82 ? 1.892 9.235 -12.401 1.00 86.19 82 PHE A N 1
ATOM 660 C CA . PHE A 1 82 ? 1.766 10.482 -11.641 1.00 86.19 82 PHE A CA 1
ATOM 661 C C . PHE A 1 82 ? 1.628 11.730 -12.524 1.00 86.19 82 PHE A C 1
ATOM 663 O O . PHE A 1 82 ? 0.994 12.692 -12.102 1.00 86.19 82 PHE A O 1
ATOM 670 N N . GLY A 1 83 ? 2.186 11.732 -13.738 1.00 84.69 83 GLY A N 1
ATOM 671 C CA . GLY A 1 83 ? 2.102 12.857 -14.675 1.00 84.69 83 GLY A CA 1
ATOM 672 C C . GLY A 1 83 ? 0.707 13.062 -15.276 1.00 84.69 83 GLY A C 1
ATOM 673 O O . GLY A 1 83 ? 0.291 14.199 -15.493 1.00 84.69 83 GLY A O 1
ATOM 674 N N . GLU A 1 84 ? -0.046 11.981 -15.493 1.00 67.62 84 GLU A N 1
ATOM 675 C CA . GLU A 1 84 ? -1.433 12.033 -15.981 1.00 67.62 84 GLU A CA 1
ATOM 676 C C . GLU A 1 84 ? -2.424 12.538 -14.918 1.00 67.62 84 GLU A C 1
ATOM 678 O O . GLU A 1 84 ? -3.517 12.994 -15.251 1.00 67.62 84 GLU A O 1
ATOM 683 N N . GLN A 1 85 ? -2.035 12.526 -13.639 1.00 59.25 85 GLN A N 1
ATOM 684 C CA . GLN A 1 85 ? -2.839 13.002 -12.509 1.00 59.25 85 GLN A CA 1
ATOM 685 C C . GLN A 1 85 ? -2.622 14.510 -12.298 1.00 59.25 85 GLN A C 1
ATOM 687 O O . GLN A 1 85 ? -2.220 14.962 -11.227 1.00 59.25 85 GLN A O 1
ATOM 692 N N . SER A 1 86 ? -2.837 15.309 -13.345 1.00 48.12 86 SER A N 1
ATOM 693 C CA . SER A 1 86 ? -2.924 16.765 -13.199 1.00 48.12 86 SER A CA 1
ATOM 694 C C . SER A 1 86 ? -4.292 17.111 -12.602 1.00 48.12 86 SER A C 1
ATOM 696 O O . SER A 1 86 ? -5.310 16.939 -13.272 1.00 48.12 86 SER A O 1
ATOM 698 N N . PHE A 1 87 ? -4.310 17.531 -11.332 1.00 52.25 87 PHE A N 1
ATOM 699 C CA . PHE A 1 87 ? -5.492 18.087 -10.657 1.00 52.25 87 PHE A CA 1
ATOM 700 C C . PHE A 1 87 ? -5.905 19.442 -11.241 1.00 52.25 87 PHE A C 1
ATOM 702 O O . PHE A 1 87 ? -4.998 20.230 -11.599 1.00 52.25 87 PHE A O 1
#

Secondary structure (DSSP, 8-state):
---TTHHHHHHHHTT--EE---S-SSS-S-TTS--S-BPPEETTTTEE-SSEEPP----HHIIIIIS---HHHHHHHHHHHHHS---

Foldseek 3Di:
DDDPPVNVVVCLVVVPAEAAPQADLQAFAFNPPDQAKDFDADPVVRGGRNHIYHYDRDDPNNVCVRVVHDPVVSVVVVCCVVVVPDD

Sequence (87 aa):
MMELPHTFNAIEEGGIQLDSTLAFAETPGWRNNFGLPFQPYNVKQRSAYNFTEVPLTIMDATFNHYMHLTPEASTEYIINFFGEQSF

pLDDT: mean 91.92, std 9.3, range [48.12, 97.94]

Radius of gyration: 15.17 Å; chains: 1; bounding box: 33×30×36 Å